Protein AF-A0A3A8ZNX8-F1 (afdb_monomer_lite)

Radius of gyration: 15.73 Å; chains: 1; bounding box: 34×47×33 Å

Sequence (139 aa):
MVCRAVVFAAREGRKAGKLVILDPAPAANLPDELYHCVDVIKPNETELGLLTGMPVDTAEEIERAACRLLERGVGSVVDTTAAGDSFTAAMAMFLTEAYSLEQAITFAIEVAAVVVTRPGAQSSIPNEDEIREIHGLFI

Structure (mmCIF, N/CA/C/O backbone):
data_AF-A0A3A8ZNX8-F1
#
_entry.id   AF-A0A3A8ZNX8-F1
#
loop_
_atom_site.group_PDB
_atom_site.id
_atom_site.type_symbol
_atom_site.label_atom_id
_atom_site.label_alt_id
_atom_site.label_comp_id
_atom_site.label_asym_id
_atom_site.label_entity_id
_atom_site.label_seq_id
_atom_site.pdbx_PDB_ins_code
_atom_site.Cartn_x
_atom_site.Cartn_y
_atom_site.Cartn_z
_atom_site.occupancy
_atom_site.B_iso_or_equiv
_atom_site.auth_seq_id
_atom_site.auth_comp_id
_atom_site.auth_asym_id
_atom_site.auth_atom_id
_atom_site.pdbx_PDB_model_num
ATOM 1 N N . MET A 1 1 ? -10.108 14.451 -6.604 1.00 46.22 1 MET A N 1
ATOM 2 C CA . MET A 1 1 ? -11.072 14.586 -5.491 1.00 46.22 1 MET A CA 1
ATOM 3 C C . MET A 1 1 ? -11.276 13.195 -4.923 1.00 46.22 1 MET A C 1
ATOM 5 O O . MET A 1 1 ? -11.958 12.398 -5.552 1.00 46.22 1 MET A O 1
ATOM 9 N N . VAL A 1 2 ? -10.602 12.858 -3.821 1.00 55.31 2 VAL A N 1
ATOM 10 C CA . VAL A 1 2 ? -10.779 11.547 -3.177 1.00 55.31 2 VAL A CA 1
ATOM 11 C C . VAL A 1 2 ? -12.229 11.438 -2.722 1.00 55.31 2 VAL A C 1
ATOM 13 O O . VAL A 1 2 ? -12.787 12.363 -2.130 1.00 55.31 2 VAL A O 1
ATOM 16 N N . CYS A 1 3 ? -12.878 10.351 -3.125 1.00 65.44 3 CYS A N 1
ATOM 17 C CA . CYS A 1 3 ? -14.317 10.194 -3.008 1.00 65.44 3 CYS A CA 1
ATOM 18 C C . CYS A 1 3 ? -14.709 10.092 -1.525 1.00 65.44 3 CYS A C 1
ATOM 20 O O . CYS A 1 3 ? -14.121 9.295 -0.797 1.00 65.44 3 CYS A O 1
ATOM 22 N N . ARG A 1 4 ? -15.737 10.832 -1.072 1.00 76.19 4 ARG A N 1
ATOM 23 C CA . ARG A 1 4 ? -16.320 10.695 0.288 1.00 76.19 4 ARG A CA 1
ATOM 24 C C . ARG A 1 4 ? -16.620 9.233 0.664 1.00 76.19 4 ARG A C 1
ATOM 26 O O . ARG A 1 4 ? -16.611 8.888 1.841 1.00 76.19 4 ARG A O 1
ATOM 33 N N . ALA A 1 5 ? -16.841 8.383 -0.339 1.00 75.81 5 ALA A N 1
ATOM 34 C CA . ALA A 1 5 ? -16.993 6.941 -0.192 1.00 75.81 5 ALA A CA 1
ATOM 35 C C . ALA A 1 5 ? -15.770 6.248 0.442 1.00 75.81 5 ALA A C 1
ATOM 37 O O . ALA A 1 5 ? -15.955 5.383 1.290 1.00 75.81 5 ALA A O 1
ATOM 38 N N . VAL A 1 6 ? -14.541 6.642 0.087 1.00 82.31 6 VAL A N 1
ATOM 39 C CA . VAL A 1 6 ? -13.302 6.024 0.602 1.00 82.31 6 VAL A CA 1
ATOM 40 C C . VAL A 1 6 ? -13.131 6.320 2.090 1.00 82.31 6 VAL A C 1
ATOM 42 O O . VAL A 1 6 ? -12.907 5.410 2.881 1.00 82.31 6 VAL A O 1
ATOM 45 N N . VAL A 1 7 ? -13.329 7.581 2.490 1.00 84.50 7 VAL A N 1
ATOM 46 C CA . VAL A 1 7 ? -13.293 7.983 3.906 1.00 84.50 7 VAL A CA 1
ATOM 47 C C . VAL A 1 7 ? -14.352 7.237 4.710 1.00 84.50 7 VAL A C 1
ATOM 49 O O . VAL A 1 7 ? -14.071 6.746 5.801 1.00 84.50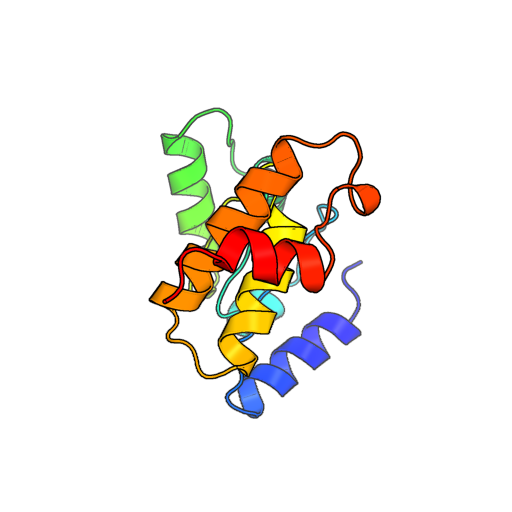 7 VAL A O 1
ATOM 52 N N . PHE A 1 8 ? -15.570 7.131 4.177 1.00 80.56 8 PHE A N 1
ATOM 53 C CA . PHE A 1 8 ? -16.640 6.394 4.838 1.00 80.56 8 PHE A CA 1
ATOM 54 C C . PHE A 1 8 ? -16.278 4.912 5.018 1.00 80.56 8 PHE A C 1
ATOM 56 O O . PHE A 1 8 ? -16.363 4.404 6.133 1.00 80.56 8 PHE A O 1
ATOM 63 N N . ALA A 1 9 ? -15.809 4.242 3.962 1.00 79.06 9 ALA A N 1
ATOM 64 C CA . ALA A 1 9 ? -15.422 2.833 4.012 1.00 79.06 9 ALA A CA 1
ATOM 65 C C . ALA A 1 9 ? -14.294 2.572 5.024 1.00 79.06 9 ALA A C 1
ATOM 67 O O . ALA A 1 9 ? -14.413 1.661 5.842 1.00 79.06 9 ALA A O 1
ATOM 68 N N . ALA A 1 10 ? -13.250 3.407 5.034 1.00 84.06 10 ALA A N 1
ATOM 69 C CA . ALA A 1 10 ? -12.150 3.299 5.994 1.00 84.06 10 ALA A CA 1
ATOM 70 C C . ALA A 1 10 ? -12.632 3.485 7.445 1.00 84.06 10 ALA A C 1
ATOM 72 O O . ALA A 1 10 ? -12.268 2.715 8.335 1.00 84.06 10 ALA A O 1
ATOM 73 N N . ARG A 1 11 ? -13.515 4.465 7.692 1.00 85.88 11 ARG A N 1
ATOM 74 C CA . ARG A 1 11 ? -14.099 4.696 9.024 1.00 85.88 11 ARG A CA 1
ATOM 75 C C . ARG A 1 11 ? -14.937 3.515 9.500 1.00 85.88 11 ARG A C 1
ATOM 77 O O . ARG A 1 11 ? -14.824 3.136 10.663 1.00 85.88 11 ARG A O 1
ATOM 84 N N . GLU A 1 12 ? -15.773 2.946 8.637 1.00 82.12 12 GLU A N 1
ATOM 85 C CA . GLU A 1 12 ? -16.608 1.797 8.999 1.00 82.12 12 GLU A CA 1
ATOM 86 C C . GLU A 1 12 ? -15.777 0.523 9.198 1.00 82.12 12 GLU A C 1
ATOM 88 O O . GLU A 1 12 ? -16.006 -0.197 10.169 1.00 82.12 12 GLU A O 1
ATOM 93 N N . GLY A 1 13 ? -14.753 0.291 8.368 1.00 77.69 13 GLY A N 1
ATOM 94 C CA . GLY A 1 13 ? -13.797 -0.805 8.556 1.00 77.69 13 GLY A CA 1
ATOM 95 C C . GLY A 1 13 ? -13.120 -0.741 9.926 1.00 77.69 13 GLY A C 1
ATOM 96 O O . GLY A 1 13 ? -13.169 -1.706 10.692 1.00 77.69 13 GLY A O 1
ATOM 97 N N . ARG A 1 14 ? -12.605 0.438 10.296 1.00 82.31 14 ARG A N 1
ATOM 98 C CA . ARG A 1 14 ? -11.983 0.662 11.606 1.00 82.31 14 ARG A CA 1
ATOM 99 C C . ARG A 1 14 ? -12.962 0.480 12.768 1.00 82.31 14 ARG A C 1
ATOM 101 O O . ARG A 1 14 ? -12.624 -0.180 13.747 1.00 82.31 14 ARG A O 1
ATOM 108 N N . LYS A 1 15 ? -14.185 1.021 12.675 1.00 81.88 15 LYS A N 1
ATOM 109 C CA . LYS A 1 15 ? -15.236 0.823 13.700 1.00 81.88 15 LYS A CA 1
ATOM 110 C C . LYS A 1 15 ? -15.599 -0.650 13.887 1.00 81.88 15 LYS A C 1
ATOM 112 O O . LYS A 1 15 ? -15.898 -1.062 15.002 1.00 81.88 15 LYS A O 1
ATOM 117 N N . ALA A 1 16 ? -15.564 -1.430 12.811 1.00 81.75 16 ALA A N 1
ATOM 118 C CA . ALA A 1 16 ? -15.800 -2.868 12.835 1.00 81.75 16 ALA A CA 1
ATOM 119 C C . ALA A 1 16 ? -14.580 -3.684 13.315 1.00 81.75 16 ALA A C 1
ATOM 121 O O . ALA A 1 16 ? -14.628 -4.915 13.285 1.00 81.75 16 ALA A O 1
ATOM 122 N N . GLY A 1 17 ? -13.489 -3.025 13.733 1.00 79.25 17 GLY A N 1
ATOM 123 C CA . GLY A 1 17 ? -12.255 -3.676 14.177 1.00 79.25 17 GLY A CA 1
ATOM 124 C C . GLY A 1 17 ? -11.534 -4.434 13.060 1.00 79.25 17 GLY A C 1
ATOM 125 O O . GLY A 1 17 ? -10.865 -5.428 13.334 1.00 79.25 17 GLY A O 1
ATOM 126 N N . LYS A 1 18 ? -11.723 -4.028 11.799 1.00 75.31 18 LYS A N 1
ATOM 127 C CA . LYS A 1 18 ? -11.068 -4.631 10.633 1.00 75.31 18 LYS A CA 1
ATOM 128 C C . LYS A 1 18 ? -9.798 -3.868 10.283 1.00 75.31 18 LYS A C 1
ATOM 130 O O . LYS A 1 18 ? -9.761 -2.651 10.426 1.00 75.31 18 LYS A O 1
ATOM 135 N N . LEU A 1 19 ? -8.805 -4.602 9.781 1.00 73.31 19 LEU A N 1
ATOM 136 C CA . LEU A 1 19 ? -7.590 -4.033 9.207 1.00 73.31 19 LEU A CA 1
ATOM 137 C C . LEU A 1 19 ? -7.944 -3.223 7.953 1.00 73.31 19 LEU A C 1
ATOM 139 O O . LEU A 1 19 ? -8.582 -3.750 7.039 1.00 73.31 19 LEU A O 1
ATOM 143 N N . VAL A 1 20 ? -7.526 -1.960 7.908 1.00 80.69 20 VAL A N 1
ATOM 144 C CA . VAL A 1 20 ? -7.745 -1.061 6.770 1.00 80.69 20 VAL A CA 1
ATOM 145 C C . VAL A 1 20 ? -6.428 -0.829 6.036 1.00 80.69 20 VAL A C 1
ATOM 147 O O . VAL A 1 20 ? -5.537 -0.143 6.537 1.00 80.69 20 VAL A O 1
ATOM 150 N N . ILE A 1 21 ? -6.331 -1.376 4.825 1.00 82.56 21 ILE A N 1
ATOM 151 C CA . ILE A 1 21 ? -5.194 -1.186 3.920 1.00 82.56 21 ILE A CA 1
ATOM 152 C C . ILE A 1 21 ? -5.615 -0.210 2.821 1.00 82.56 21 ILE A C 1
ATOM 154 O O . ILE A 1 21 ? -6.661 -0.397 2.197 1.00 82.56 21 ILE A O 1
ATOM 158 N N . LEU A 1 22 ? -4.813 0.827 2.591 1.00 83.50 22 LEU A N 1
ATOM 159 C CA . LEU A 1 22 ? -5.040 1.813 1.542 1.00 83.50 22 LEU A CA 1
ATOM 160 C C . LEU A 1 22 ? -3.913 1.769 0.515 1.00 83.50 22 LEU A C 1
ATOM 162 O O . LEU A 1 22 ? -2.764 2.079 0.825 1.00 83.50 22 LEU A O 1
ATOM 166 N N . ASP A 1 23 ? -4.281 1.481 -0.724 1.00 86.25 23 ASP A N 1
ATOM 167 C CA . ASP A 1 23 ? -3.463 1.786 -1.888 1.00 86.25 23 ASP A CA 1
ATOM 168 C C . ASP A 1 23 ? -3.863 3.180 -2.415 1.00 86.25 23 ASP A C 1
ATOM 170 O O . ASP A 1 23 ? -5.014 3.366 -2.821 1.00 86.25 23 ASP A O 1
ATOM 174 N N . PRO A 1 24 ? -2.990 4.202 -2.331 1.00 82.75 24 PRO A N 1
ATOM 175 C CA . PRO A 1 24 ? -3.334 5.580 -2.678 1.00 82.75 24 PRO A CA 1
ATOM 176 C C . PRO A 1 24 ? -3.247 5.874 -4.189 1.00 82.75 24 PRO A C 1
ATOM 178 O O . PRO A 1 24 ? -3.195 7.044 -4.579 1.00 82.75 24 PRO A O 1
ATOM 181 N N . ALA A 1 25 ? -3.245 4.837 -5.029 1.00 79.31 25 ALA A N 1
ATOM 182 C CA . ALA A 1 25 ? -3.189 4.942 -6.478 1.00 79.31 25 ALA A CA 1
ATOM 183 C C . ALA A 1 25 ? -4.562 5.284 -7.110 1.00 79.31 25 ALA A C 1
ATOM 185 O O . ALA A 1 25 ? -5.608 4.815 -6.648 1.00 79.31 25 ALA A O 1
ATOM 186 N N . PRO A 1 26 ? -4.603 6.059 -8.213 1.00 76.31 26 PRO A N 1
ATOM 187 C CA . PRO A 1 26 ? -3.518 6.888 -8.735 1.00 76.31 26 PRO A CA 1
ATOM 188 C C . PRO A 1 26 ? -3.269 8.105 -7.830 1.00 76.31 26 PRO A C 1
ATOM 190 O O . PRO A 1 26 ? -4.202 8.612 -7.204 1.00 76.31 26 PRO A O 1
ATOM 193 N N . ALA A 1 27 ? -2.030 8.612 -7.827 1.00 68.69 27 ALA A N 1
ATOM 194 C CA . ALA A 1 27 ? -1.577 9.693 -6.950 1.00 68.69 27 ALA A CA 1
ATOM 195 C C . ALA A 1 27 ? -2.576 10.864 -6.850 1.00 68.69 27 ALA A C 1
ATOM 197 O O . ALA A 1 27 ? -2.803 11.619 -7.800 1.00 68.69 27 ALA A O 1
ATOM 198 N N . ALA A 1 28 ? -3.175 11.020 -5.669 1.00 75.44 28 ALA A N 1
ATOM 199 C CA . ALA A 1 28 ? -4.146 12.064 -5.378 1.00 75.44 28 ALA A CA 1
ATOM 200 C C . ALA A 1 28 ? -3.984 12.589 -3.949 1.00 75.44 28 ALA A C 1
ATOM 202 O O . ALA A 1 28 ? -3.631 11.851 -3.033 1.00 75.44 28 ALA A O 1
ATOM 203 N N . ASN A 1 29 ? -4.328 13.862 -3.739 1.00 80.31 29 ASN A N 1
ATOM 204 C CA . ASN A 1 29 ? -4.400 14.428 -2.393 1.00 80.31 29 ASN A CA 1
ATOM 205 C C . ASN A 1 29 ? -5.483 13.714 -1.576 1.00 80.31 29 ASN A C 1
ATOM 207 O O . ASN A 1 29 ? -6.675 13.816 -1.895 1.00 80.31 29 ASN A O 1
ATOM 211 N N . LEU A 1 30 ? -5.061 13.032 -0.514 1.00 85.06 30 LEU A N 1
ATOM 212 C CA . LEU A 1 30 ? -5.939 12.408 0.469 1.00 85.06 30 LEU A CA 1
ATOM 213 C C . LEU A 1 30 ? -6.294 13.407 1.583 1.00 85.06 30 LEU A C 1
ATOM 215 O O . LEU A 1 30 ? -5.427 14.175 2.004 1.00 85.06 30 LEU A O 1
ATOM 219 N N . PRO A 1 31 ? -7.546 13.415 2.072 1.00 87.50 31 PRO A N 1
ATOM 220 C CA . PRO A 1 31 ? -7.932 14.250 3.203 1.00 87.50 31 PRO A CA 1
ATOM 221 C C . PRO A 1 31 ? -7.321 13.714 4.504 1.00 87.50 31 PRO A C 1
ATOM 223 O O . PRO A 1 31 ? -7.237 12.500 4.690 1.00 87.50 31 PRO A O 1
ATOM 226 N N . ASP A 1 32 ? -6.960 14.608 5.428 1.00 85.00 32 ASP A N 1
ATOM 227 C CA . ASP A 1 32 ? -6.245 14.233 6.658 1.00 85.00 32 ASP A CA 1
ATOM 228 C C . ASP A 1 32 ? -6.996 13.195 7.510 1.00 85.00 32 ASP A C 1
ATOM 230 O O . ASP A 1 32 ? -6.402 12.284 8.083 1.00 85.00 32 ASP A O 1
ATOM 234 N N . GLU A 1 33 ? -8.330 13.276 7.523 1.00 87.94 33 GLU A N 1
ATOM 235 C CA . GLU A 1 33 ? -9.201 12.335 8.235 1.00 87.94 33 GLU A CA 1
ATOM 236 C C . GLU A 1 33 ? -9.061 10.877 7.768 1.00 87.94 33 GLU A C 1
ATOM 238 O O . GLU A 1 33 ? -9.376 9.959 8.529 1.00 87.94 33 GLU A O 1
ATOM 243 N N . LEU A 1 34 ? -8.591 10.649 6.536 1.00 88.19 34 LEU A N 1
ATOM 244 C CA . LEU A 1 34 ? -8.388 9.307 6.005 1.00 88.19 34 LEU A CA 1
ATOM 245 C C . LEU A 1 34 ? -7.174 8.632 6.644 1.00 88.19 34 LEU A C 1
ATOM 247 O O . LEU A 1 34 ? -7.274 7.457 6.977 1.00 88.19 34 LEU A O 1
ATOM 251 N N . TYR A 1 35 ? -6.069 9.353 6.869 1.00 88.56 35 TYR A N 1
ATOM 252 C CA . TYR A 1 35 ? -4.838 8.756 7.408 1.00 88.56 35 TYR A CA 1
ATOM 253 C C . TYR A 1 35 ? -5.068 8.117 8.780 1.00 88.56 35 TYR A C 1
ATOM 255 O O . TYR A 1 35 ? -4.634 6.997 9.011 1.00 88.56 35 TYR A O 1
ATOM 263 N N . HIS A 1 36 ? -5.856 8.762 9.645 1.00 87.81 36 HIS A N 1
ATOM 264 C CA . HIS A 1 36 ? -6.230 8.222 10.959 1.00 87.81 36 HIS A CA 1
ATOM 265 C C . HIS A 1 36 ? -7.092 6.954 10.905 1.00 87.81 36 HIS A C 1
ATOM 267 O O . HIS A 1 36 ? -7.280 6.282 11.923 1.00 87.81 36 HIS A O 1
ATOM 273 N N . CYS A 1 37 ? -7.676 6.662 9.744 1.00 86.06 37 CYS A N 1
ATOM 274 C CA . CYS A 1 37 ? -8.525 5.500 9.539 1.00 86.06 37 CYS A CA 1
ATOM 275 C C . CYS A 1 37 ? -7.787 4.329 8.883 1.00 86.06 37 CYS A C 1
ATOM 277 O O . CYS A 1 37 ? -8.391 3.271 8.735 1.00 86.06 37 CYS A O 1
ATOM 279 N N . VAL A 1 38 ? -6.526 4.516 8.491 1.00 86.06 38 VAL A N 1
ATOM 280 C CA . VAL A 1 38 ? -5.734 3.554 7.724 1.00 86.06 38 VAL A CA 1
ATOM 281 C C . VAL A 1 38 ? -4.676 2.929 8.623 1.00 86.06 38 VAL A C 1
ATOM 283 O O . VAL A 1 38 ? -3.884 3.625 9.257 1.00 86.06 38 VAL A O 1
ATOM 286 N N . ASP A 1 39 ? -4.646 1.603 8.654 1.00 84.50 39 ASP A N 1
ATOM 287 C CA . ASP A 1 39 ? -3.644 0.856 9.408 1.00 84.50 39 ASP A CA 1
ATOM 288 C C . ASP A 1 39 ? -2.380 0.647 8.576 1.00 84.50 39 ASP A C 1
ATOM 290 O O . ASP A 1 39 ? -1.286 0.761 9.113 1.00 84.50 39 ASP A O 1
ATOM 294 N N . VAL A 1 40 ? -2.522 0.410 7.268 1.00 82.69 40 VAL A N 1
ATOM 295 C CA . VAL A 1 40 ? -1.400 0.244 6.333 1.00 82.69 40 VAL A CA 1
ATOM 296 C C . VAL A 1 40 ? -1.642 1.096 5.094 1.00 82.69 40 VAL A C 1
ATOM 298 O O . VAL A 1 40 ? -2.674 0.940 4.442 1.00 82.69 40 VAL A O 1
ATOM 301 N N . ILE A 1 41 ? -0.706 1.974 4.737 1.00 84.50 41 ILE A N 1
ATOM 302 C CA . ILE A 1 41 ? -0.726 2.683 3.448 1.00 84.50 41 ILE A CA 1
ATOM 303 C C . ILE A 1 41 ? 0.389 2.170 2.537 1.00 84.50 41 ILE A C 1
ATOM 305 O O . ILE A 1 41 ? 1.509 1.940 2.997 1.00 84.50 41 ILE A O 1
ATOM 309 N N . LYS A 1 42 ? 0.080 2.006 1.248 1.00 83.69 42 LYS A N 1
ATOM 310 C CA . LYS A 1 42 ? 0.979 1.392 0.267 1.00 83.69 42 LYS A CA 1
ATOM 311 C C . LYS A 1 42 ? 1.316 2.304 -0.927 1.00 83.69 42 LYS A C 1
ATOM 313 O O . LYS A 1 42 ? 0.949 1.966 -2.051 1.00 83.69 42 LYS A O 1
ATOM 318 N N . PRO A 1 43 ? 1.959 3.466 -0.734 1.00 82.75 43 PRO A N 1
ATOM 319 C CA . PRO A 1 43 ? 2.337 4.315 -1.857 1.00 82.75 43 PRO A CA 1
ATOM 320 C C . PRO A 1 43 ? 3.505 3.705 -2.648 1.00 82.75 43 PRO A C 1
ATOM 322 O O . PRO A 1 43 ? 4.380 3.069 -2.068 1.00 82.75 43 PRO A O 1
ATOM 325 N N . ASN A 1 44 ? 3.555 3.939 -3.957 1.00 81.50 44 ASN A N 1
ATOM 326 C CA . ASN A 1 44 ? 4.826 3.920 -4.698 1.00 81.50 44 ASN A CA 1
ATOM 327 C C . ASN A 1 44 ? 5.588 5.249 -4.510 1.00 81.50 44 ASN A C 1
ATOM 329 O O . ASN A 1 44 ? 5.057 6.195 -3.932 1.00 81.50 44 ASN A O 1
ATOM 333 N N . GLU A 1 45 ? 6.810 5.362 -5.038 1.00 81.81 45 GLU A N 1
ATOM 334 C CA . GLU A 1 45 ? 7.636 6.581 -4.947 1.00 81.81 45 GLU A CA 1
ATOM 335 C C . GLU A 1 45 ? 6.889 7.850 -5.406 1.00 81.81 45 GLU A C 1
ATOM 337 O O . GLU A 1 45 ? 6.868 8.863 -4.706 1.00 81.81 45 GLU A O 1
ATOM 342 N N . THR A 1 46 ? 6.199 7.791 -6.553 1.00 84.81 46 THR A N 1
ATOM 343 C CA . THR A 1 46 ? 5.470 8.949 -7.105 1.00 84.81 46 THR A CA 1
ATOM 344 C C . THR A 1 46 ? 4.328 9.389 -6.185 1.00 84.81 46 THR A C 1
ATOM 346 O O . THR A 1 46 ? 4.143 10.582 -5.934 1.00 84.81 46 THR A O 1
ATOM 349 N N . GLU A 1 47 ? 3.564 8.438 -5.652 1.00 88.00 47 GLU A N 1
ATOM 350 C CA . GLU A 1 47 ? 2.500 8.693 -4.679 1.00 88.00 47 GLU A CA 1
ATOM 351 C C . GLU A 1 47 ? 3.062 9.202 -3.354 1.00 88.00 47 GLU A C 1
ATOM 353 O O . GLU A 1 47 ? 2.524 10.155 -2.794 1.00 88.00 47 GLU A O 1
ATOM 358 N N . LEU A 1 48 ? 4.157 8.616 -2.868 1.00 86.25 48 LEU A N 1
ATOM 359 C CA . LEU A 1 48 ? 4.801 8.991 -1.617 1.00 86.25 48 LEU A CA 1
ATOM 360 C C . LEU A 1 48 ? 5.263 10.448 -1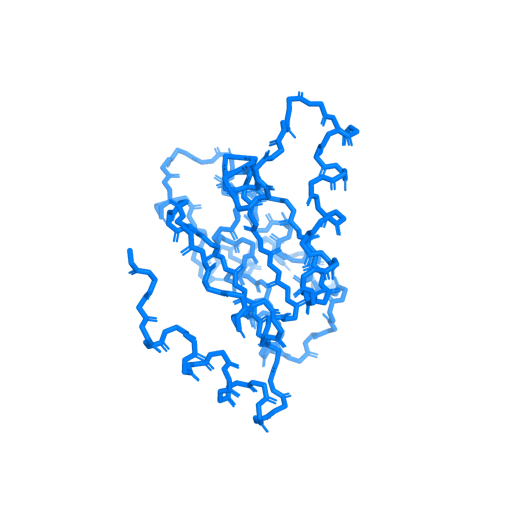.667 1.00 86.25 48 LEU A C 1
ATOM 362 O O . LEU A 1 48 ? 4.941 11.222 -0.762 1.00 86.25 48 LEU A O 1
ATOM 366 N N . GLY A 1 49 ? 5.931 10.846 -2.751 1.00 88.44 49 GLY A N 1
ATOM 367 C CA . GLY A 1 49 ? 6.341 12.231 -2.968 1.00 88.44 49 GLY A CA 1
ATOM 368 C C . GLY A 1 49 ? 5.148 13.188 -3.025 1.00 88.44 49 GLY A C 1
ATOM 369 O O . GLY A 1 49 ? 5.174 14.254 -2.410 1.00 88.44 49 GLY A O 1
ATOM 370 N N . LEU A 1 50 ? 4.050 12.792 -3.679 1.00 89.88 50 LEU A N 1
ATOM 371 C CA . LEU A 1 50 ? 2.857 13.634 -3.809 1.00 89.88 50 LEU A CA 1
ATOM 372 C C . LEU A 1 50 ? 2.084 13.780 -2.489 1.00 89.88 50 LEU A C 1
ATOM 374 O O . LEU A 1 50 ? 1.674 14.884 -2.132 1.00 89.88 50 LEU A O 1
ATOM 378 N N . LEU A 1 51 ? 1.913 12.692 -1.737 1.00 89.25 51 LEU A N 1
ATOM 379 C CA . LEU A 1 51 ? 1.220 12.701 -0.447 1.00 89.25 51 LEU A CA 1
ATOM 380 C C . LEU A 1 51 ? 1.992 13.503 0.603 1.00 89.25 51 LEU A C 1
ATOM 382 O O . LEU A 1 51 ? 1.390 14.201 1.427 1.00 89.25 51 LEU A O 1
ATOM 386 N N . THR A 1 52 ? 3.320 13.404 0.596 1.00 89.44 52 THR A N 1
ATOM 387 C CA . THR A 1 52 ? 4.182 14.010 1.620 1.00 89.44 52 THR A CA 1
ATOM 388 C C . THR A 1 52 ? 4.656 15.410 1.241 1.00 89.44 52 THR A C 1
ATOM 390 O O . THR A 1 52 ? 4.911 16.217 2.137 1.00 89.44 52 THR A O 1
ATOM 393 N N . GLY A 1 53 ? 4.720 15.724 -0.057 1.00 90.69 53 GLY A N 1
ATOM 394 C CA . GLY A 1 53 ? 5.348 16.937 -0.583 1.00 90.69 53 GLY A CA 1
ATOM 395 C C . GLY A 1 53 ? 6.875 16.922 -0.458 1.00 90.69 53 GLY A C 1
ATOM 396 O O . GLY A 1 53 ? 7.482 17.989 -0.382 1.00 90.69 53 GLY A O 1
ATOM 397 N N . MET A 1 54 ? 7.484 15.737 -0.360 1.00 89.62 54 MET A N 1
ATOM 398 C CA . MET A 1 54 ? 8.914 15.535 -0.108 1.00 89.62 54 MET A CA 1
ATOM 399 C C . MET A 1 54 ? 9.593 14.859 -1.312 1.00 89.62 54 MET A C 1
ATOM 401 O O . MET A 1 54 ? 8.913 14.169 -2.074 1.00 89.62 54 MET A O 1
ATOM 405 N N . PRO A 1 55 ? 10.912 15.055 -1.508 1.00 88.00 55 PRO A N 1
ATOM 406 C CA . PRO A 1 55 ? 11.675 14.272 -2.480 1.00 88.00 55 PRO A CA 1
ATOM 407 C C . PRO A 1 55 ? 11.695 12.790 -2.084 1.00 88.00 55 PRO A C 1
ATOM 409 O O . PRO A 1 55 ? 11.468 12.457 -0.920 1.00 88.00 55 PRO A O 1
ATOM 412 N N . VAL A 1 56 ? 11.945 11.922 -3.064 1.00 85.81 56 VAL A N 1
ATOM 413 C CA . VAL A 1 56 ? 11.928 10.451 -2.933 1.00 85.81 56 VAL A CA 1
ATOM 414 C C . VAL A 1 56 ? 12.970 9.790 -3.849 1.00 85.81 56 VAL A C 1
ATOM 416 O O . VAL A 1 56 ? 12.827 8.632 -4.220 1.00 85.81 56 VAL A O 1
ATOM 419 N N . ASP A 1 57 ? 14.012 10.522 -4.252 1.00 81.56 57 ASP A N 1
ATOM 420 C CA . ASP A 1 57 ? 15.008 10.041 -5.220 1.00 81.56 57 ASP A CA 1
ATOM 421 C C . ASP A 1 57 ? 16.049 9.109 -4.572 1.00 81.56 57 ASP A C 1
ATOM 423 O O . ASP A 1 57 ? 16.760 8.364 -5.250 1.00 81.56 57 ASP A O 1
ATOM 427 N N . THR A 1 58 ? 16.163 9.158 -3.244 1.00 79.25 58 THR A N 1
ATOM 428 C CA . THR A 1 58 ? 17.101 8.360 -2.451 1.00 79.25 58 THR A CA 1
ATOM 429 C C . THR A 1 58 ? 16.395 7.589 -1.339 1.00 79.25 58 THR A C 1
ATOM 431 O O . THR A 1 58 ? 15.341 7.987 -0.847 1.00 79.25 58 THR A O 1
ATOM 434 N N . ALA A 1 59 ? 17.014 6.500 -0.873 1.00 70.25 59 ALA A N 1
ATOM 435 C CA . ALA A 1 59 ? 16.474 5.695 0.226 1.00 70.25 59 ALA A CA 1
ATOM 436 C C . ALA A 1 59 ? 16.242 6.510 1.517 1.00 70.25 59 ALA A C 1
ATOM 438 O O . ALA A 1 59 ? 15.239 6.312 2.196 1.00 70.25 59 ALA A O 1
ATOM 439 N N . GLU A 1 60 ? 17.130 7.461 1.830 1.00 74.50 60 GLU A N 1
ATOM 440 C CA . GLU A 1 60 ? 16.986 8.349 2.994 1.00 74.50 60 GLU A CA 1
ATOM 441 C C . GLU A 1 60 ? 15.785 9.300 2.841 1.00 74.50 60 GLU A C 1
ATOM 443 O O . GLU A 1 60 ? 15.057 9.575 3.796 1.00 74.50 60 GLU A O 1
ATOM 448 N N . GLU A 1 61 ? 15.543 9.797 1.630 1.00 79.81 61 GLU A N 1
ATOM 449 C CA . GLU A 1 61 ? 14.387 10.642 1.328 1.00 79.81 61 GLU A CA 1
ATOM 450 C C . GLU A 1 61 ? 13.073 9.860 1.400 1.00 79.81 61 GLU A C 1
ATOM 452 O O . GLU A 1 61 ? 12.115 10.344 2.007 1.00 79.81 61 GLU A O 1
ATOM 457 N N . ILE A 1 62 ? 13.054 8.630 0.879 1.00 75.75 62 ILE A N 1
ATOM 458 C CA . ILE A 1 62 ? 11.921 7.703 0.990 1.00 75.75 62 ILE A CA 1
ATOM 459 C C . ILE A 1 62 ? 11.602 7.422 2.462 1.00 75.75 62 ILE A C 1
ATOM 461 O O . ILE A 1 62 ? 10.447 7.540 2.874 1.00 75.75 62 ILE A O 1
ATOM 465 N N . GLU A 1 63 ? 12.609 7.122 3.285 1.00 74.56 63 GLU A N 1
ATOM 466 C CA . GLU A 1 63 ? 12.422 6.871 4.719 1.00 74.56 63 GLU A CA 1
ATOM 467 C C . GLU A 1 63 ? 11.831 8.093 5.439 1.00 74.56 63 GLU A C 1
ATOM 469 O O . GLU A 1 63 ? 10.887 7.976 6.228 1.00 74.56 63 GLU A O 1
ATOM 474 N N . ARG A 1 64 ? 12.326 9.295 5.127 1.00 80.12 64 ARG A N 1
ATOM 475 C CA . ARG A 1 64 ? 11.807 10.548 5.695 1.00 80.12 64 ARG A CA 1
ATOM 476 C C . ARG A 1 64 ? 10.378 10.845 5.241 1.00 80.12 64 ARG A C 1
ATOM 478 O O . ARG A 1 64 ? 9.565 11.299 6.049 1.00 80.12 64 ARG A O 1
ATOM 485 N N . ALA A 1 65 ? 10.060 10.591 3.976 1.00 84.00 65 ALA A N 1
ATOM 486 C CA . ALA A 1 65 ? 8.713 10.741 3.445 1.00 84.00 65 ALA A CA 1
ATOM 487 C C . ALA A 1 65 ? 7.747 9.727 4.093 1.00 84.00 65 ALA A C 1
ATOM 489 O O . ALA A 1 65 ? 6.652 10.099 4.521 1.00 84.00 65 ALA A O 1
ATOM 490 N N . ALA A 1 66 ? 8.167 8.474 4.280 1.00 80.31 66 ALA A N 1
ATOM 491 C CA . ALA A 1 66 ? 7.388 7.462 4.991 1.00 80.31 66 ALA A CA 1
ATOM 492 C C . ALA A 1 66 ? 7.125 7.865 6.453 1.00 80.31 66 ALA A C 1
ATOM 494 O O . ALA A 1 66 ? 5.981 7.812 6.912 1.00 80.31 66 ALA A O 1
ATOM 495 N N . CYS A 1 67 ? 8.141 8.377 7.161 1.00 82.94 67 CYS A N 1
ATOM 496 C CA . CYS A 1 67 ? 7.980 8.923 8.514 1.00 82.94 67 CYS A CA 1
ATOM 497 C C . CYS A 1 67 ? 6.890 10.007 8.580 1.00 82.94 67 CYS A C 1
ATOM 499 O O . CYS A 1 67 ? 6.082 10.025 9.510 1.00 82.94 67 CYS A O 1
ATOM 501 N N . ARG A 1 68 ? 6.794 10.876 7.566 1.00 87.19 68 ARG A N 1
ATOM 502 C CA . ARG A 1 68 ? 5.765 11.927 7.499 1.00 87.19 68 ARG A CA 1
ATOM 503 C C . ARG A 1 68 ? 4.341 11.363 7.448 1.00 87.19 68 ARG A C 1
ATOM 505 O O . ARG A 1 68 ? 3.431 11.988 7.988 1.00 87.19 68 ARG A O 1
ATOM 512 N N . LEU A 1 69 ? 4.126 10.207 6.816 1.00 86.19 69 LEU A N 1
ATOM 513 C CA . LEU A 1 69 ? 2.815 9.543 6.782 1.00 86.19 69 LEU A CA 1
ATOM 514 C C . LEU A 1 69 ? 2.456 8.911 8.133 1.00 86.19 69 LEU A C 1
ATOM 516 O O . LEU A 1 69 ? 1.305 9.013 8.561 1.00 86.19 69 LEU A O 1
ATOM 520 N N . LEU A 1 70 ? 3.438 8.340 8.837 1.00 85.12 70 LEU A N 1
ATOM 521 C CA . LEU A 1 70 ? 3.252 7.843 10.207 1.00 85.12 70 LEU A CA 1
ATOM 522 C C . LEU A 1 70 ? 2.851 8.980 11.155 1.00 85.12 70 LEU A C 1
ATOM 524 O O . LEU A 1 70 ? 1.900 8.855 11.922 1.00 85.12 70 LEU A O 1
ATOM 528 N N . GLU A 1 71 ? 3.501 10.141 11.042 1.00 86.06 71 GLU A N 1
ATOM 529 C CA . GLU A 1 71 ? 3.140 11.336 11.816 1.00 86.06 71 GLU A CA 1
ATOM 530 C C . GLU A 1 71 ? 1.727 11.861 11.517 1.00 86.06 71 GLU A C 1
ATOM 532 O O . GLU A 1 71 ? 1.118 12.513 12.365 1.00 86.06 71 GLU A O 1
ATOM 537 N N . ARG A 1 72 ? 1.187 11.587 10.322 1.00 85.06 72 ARG A N 1
ATOM 538 C CA . ARG A 1 72 ? -0.207 11.901 9.963 1.00 85.06 72 ARG A CA 1
ATOM 539 C C . ARG A 1 72 ? -1.212 10.883 10.509 1.00 85.06 72 ARG A C 1
ATOM 541 O O . ARG A 1 72 ? -2.414 11.080 10.358 1.00 85.06 72 ARG A O 1
ATOM 548 N N . GLY A 1 73 ? -0.743 9.838 11.187 1.00 82.00 73 GLY A N 1
ATOM 549 C CA . GLY A 1 73 ? -1.573 8.898 11.934 1.00 82.00 73 GLY A CA 1
ATOM 550 C C . GLY A 1 73 ? -1.865 7.578 11.229 1.00 82.00 73 GLY A C 1
ATOM 551 O O . GLY A 1 73 ? -2.760 6.870 11.686 1.00 82.00 73 GLY A O 1
ATOM 552 N N . VAL A 1 74 ? -1.132 7.249 10.161 1.00 80.50 74 VAL A N 1
ATOM 553 C CA . VAL A 1 74 ? -1.153 5.901 9.575 1.00 80.50 74 VAL A CA 1
ATOM 554 C C . VAL A 1 74 ? -0.414 4.925 10.496 1.00 80.50 74 VAL A C 1
ATOM 556 O O . VAL A 1 74 ? 0.604 5.286 11.084 1.00 80.50 74 VAL A O 1
ATOM 559 N N . GLY A 1 75 ? -0.902 3.687 10.615 1.00 69.25 75 GLY A N 1
ATOM 560 C CA . GLY A 1 75 ? -0.259 2.651 11.435 1.00 69.25 75 GLY A CA 1
ATOM 561 C C . GLY A 1 75 ? 1.093 2.158 10.894 1.00 69.25 75 GLY A C 1
ATOM 562 O O . GLY A 1 75 ? 2.037 1.996 11.665 1.00 69.25 75 GLY A O 1
ATOM 563 N N . SER A 1 76 ? 1.203 1.936 9.582 1.00 73.44 76 SER A N 1
ATOM 564 C CA . SER A 1 76 ? 2.430 1.523 8.892 1.00 73.44 76 SER A CA 1
ATOM 565 C C . SER A 1 76 ? 2.450 1.950 7.414 1.00 73.44 76 SER A C 1
ATOM 567 O O . SER A 1 76 ? 1.409 2.199 6.802 1.00 73.44 76 SER A O 1
ATOM 569 N N . VAL A 1 77 ? 3.651 2.040 6.830 1.00 70.75 77 VAL A N 1
ATOM 570 C CA . VAL A 1 77 ? 3.881 2.416 5.421 1.00 70.75 77 VAL A CA 1
ATOM 571 C C . VAL A 1 77 ? 4.664 1.302 4.728 1.00 70.75 77 VAL A C 1
ATOM 573 O O . VAL A 1 77 ? 5.673 0.851 5.269 1.00 70.75 77 VAL A O 1
ATOM 576 N N . VAL A 1 78 ? 4.215 0.867 3.548 1.00 70.38 78 VAL A N 1
ATOM 577 C CA . VAL A 1 78 ? 4.873 -0.173 2.736 1.00 70.38 78 VAL A CA 1
ATOM 578 C C . VAL A 1 78 ? 5.086 0.341 1.310 1.00 70.38 78 VAL A C 1
ATOM 580 O O . VAL A 1 78 ? 4.126 0.718 0.648 1.00 70.38 78 VAL A O 1
ATOM 583 N N . ASP A 1 79 ? 6.327 0.339 0.824 1.00 64.44 79 ASP A N 1
ATOM 584 C CA . ASP A 1 79 ? 6.649 0.698 -0.566 1.00 64.44 79 ASP A CA 1
ATOM 585 C C . ASP A 1 79 ? 6.522 -0.526 -1.488 1.00 64.44 79 ASP A C 1
ATOM 587 O O . ASP A 1 79 ? 6.969 -1.622 -1.145 1.00 64.44 79 ASP A O 1
ATOM 591 N N . THR A 1 80 ? 5.896 -0.355 -2.655 1.00 53.88 80 THR A N 1
ATOM 592 C CA . THR A 1 80 ? 5.711 -1.426 -3.647 1.00 53.88 80 THR A CA 1
ATOM 593 C C . THR A 1 80 ? 5.818 -0.893 -5.077 1.00 53.88 80 THR A C 1
ATOM 595 O O . THR A 1 80 ? 4.839 -0.494 -5.709 1.00 53.88 80 THR A O 1
ATOM 598 N N . THR A 1 81 ? 7.014 -0.922 -5.650 1.00 51.66 81 THR A N 1
ATOM 599 C CA . THR A 1 81 ? 7.188 -0.679 -7.086 1.00 51.66 81 THR A CA 1
ATOM 600 C C . THR A 1 81 ? 6.631 -1.858 -7.907 1.00 51.66 81 THR A C 1
ATOM 602 O O . THR A 1 81 ? 6.955 -3.015 -7.655 1.00 51.66 81 THR A O 1
ATOM 605 N N . ALA A 1 82 ? 5.741 -1.554 -8.868 1.00 48.50 82 ALA A N 1
ATOM 606 C CA . ALA A 1 82 ? 5.088 -2.414 -9.884 1.00 48.50 82 ALA A CA 1
ATOM 607 C C . ALA A 1 82 ? 4.322 -3.688 -9.435 1.00 48.50 82 ALA A C 1
ATOM 609 O O . ALA A 1 82 ? 3.505 -4.194 -10.199 1.00 48.50 82 ALA A O 1
ATOM 610 N N . ALA A 1 83 ? 4.522 -4.183 -8.213 1.00 60.31 83 ALA A N 1
ATOM 611 C CA . ALA A 1 83 ? 3.961 -5.436 -7.696 1.00 60.31 83 ALA A CA 1
ATOM 612 C C . ALA A 1 83 ? 2.852 -5.243 -6.639 1.00 60.31 83 ALA A C 1
ATOM 614 O O . ALA A 1 83 ? 2.357 -6.208 -6.053 1.00 60.31 83 ALA A O 1
ATOM 615 N N . GLY A 1 84 ? 2.501 -3.985 -6.351 1.00 63.31 84 GLY A N 1
ATOM 616 C CA . GLY A 1 84 ? 1.722 -3.593 -5.176 1.00 63.31 84 GLY A CA 1
ATOM 617 C C . GLY A 1 84 ? 0.276 -4.084 -5.147 1.00 63.31 84 GLY A C 1
ATOM 618 O O . GLY A 1 84 ? -0.209 -4.452 -4.075 1.00 63.31 84 GLY A O 1
ATOM 619 N N . ASP A 1 85 ? -0.400 -4.132 -6.295 1.00 66.75 85 ASP A N 1
ATOM 620 C CA . ASP A 1 85 ? -1.791 -4.606 -6.378 1.00 66.75 85 ASP A CA 1
ATOM 621 C C . ASP A 1 85 ? -1.871 -6.099 -6.061 1.00 66.75 85 ASP A C 1
ATOM 623 O O . ASP A 1 85 ? -2.692 -6.541 -5.257 1.00 66.75 85 ASP A O 1
ATOM 627 N N . SER A 1 86 ? -0.953 -6.869 -6.638 1.00 66.06 86 SER A N 1
ATOM 628 C CA . SER A 1 86 ? -0.834 -8.311 -6.446 1.00 66.06 86 SER A CA 1
ATOM 629 C C . SER A 1 86 ? -0.411 -8.657 -5.024 1.00 66.06 86 SER A C 1
ATOM 631 O O . SER A 1 86 ? -0.976 -9.570 -4.429 1.00 66.06 86 SER A O 1
ATOM 633 N N . PHE A 1 87 ? 0.526 -7.890 -4.455 1.00 72.88 87 PHE A N 1
ATOM 634 C CA . PHE A 1 87 ? 0.910 -7.994 -3.048 1.00 72.88 87 PHE A CA 1
ATOM 635 C C . PHE A 1 87 ? -0.302 -7.768 -2.135 1.00 72.88 87 PHE A C 1
ATOM 637 O O . PHE A 1 87 ? -0.590 -8.574 -1.256 1.00 72.88 87 PHE A O 1
ATOM 644 N N . THR A 1 88 ? -1.062 -6.696 -2.370 1.00 70.12 88 THR A N 1
ATOM 645 C CA . THR A 1 88 ? -2.224 -6.348 -1.539 1.00 70.12 88 THR A CA 1
ATOM 646 C C . THR A 1 88 ? 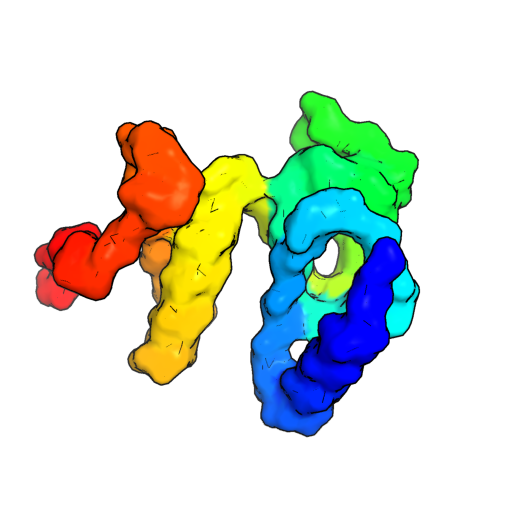-3.325 -7.399 -1.644 1.00 70.12 88 THR A C 1
ATOM 648 O O . THR A 1 88 ? -3.873 -7.818 -0.624 1.00 70.12 88 THR A O 1
ATOM 651 N N . ALA A 1 89 ? -3.628 -7.854 -2.862 1.00 70.44 89 ALA A N 1
ATOM 652 C CA . ALA A 1 89 ? -4.623 -8.891 -3.108 1.00 70.44 89 ALA A CA 1
ATOM 653 C C . ALA A 1 89 ? -4.228 -10.224 -2.458 1.00 70.44 89 ALA A C 1
ATOM 655 O O . ALA A 1 89 ? -5.051 -10.838 -1.780 1.00 70.44 89 ALA A O 1
ATOM 656 N N . ALA A 1 90 ? -2.966 -10.637 -2.601 1.00 72.69 90 ALA A N 1
ATOM 657 C CA . ALA A 1 90 ? -2.443 -11.848 -1.981 1.00 72.69 90 ALA A CA 1
ATOM 658 C C . ALA A 1 90 ? -2.461 -11.744 -0.451 1.00 72.69 90 ALA A C 1
ATOM 660 O O . ALA A 1 90 ? -3.008 -12.617 0.215 1.00 72.69 90 ALA A O 1
ATOM 661 N N . MET A 1 91 ? -1.961 -10.648 0.125 1.00 79.06 91 MET A N 1
ATOM 662 C CA . MET A 1 91 ? -1.959 -10.454 1.577 1.00 79.06 91 MET A CA 1
ATOM 663 C C . MET A 1 91 ? -3.383 -10.500 2.147 1.00 79.06 91 MET A C 1
ATOM 665 O O . MET A 1 91 ? -3.626 -11.159 3.156 1.00 79.06 91 MET A O 1
ATOM 669 N N . ALA A 1 92 ? -4.344 -9.848 1.485 1.00 75.62 92 ALA A N 1
ATOM 670 C CA . ALA A 1 92 ? -5.748 -9.898 1.882 1.00 75.62 92 ALA A CA 1
ATOM 671 C C . ALA A 1 92 ? -6.325 -11.321 1.790 1.00 75.62 92 ALA A C 1
ATOM 673 O O . ALA A 1 92 ? -7.011 -11.752 2.716 1.00 75.62 92 ALA A O 1
ATOM 674 N N . MET A 1 93 ? -6.017 -12.059 0.719 1.00 77.31 93 MET A N 1
ATOM 675 C CA . MET A 1 93 ? -6.443 -13.449 0.524 1.00 77.31 93 MET A CA 1
ATOM 676 C C . MET A 1 93 ? -5.945 -14.346 1.665 1.00 77.31 93 MET A C 1
ATOM 678 O O . MET A 1 93 ? -6.753 -14.961 2.361 1.00 77.31 93 MET A O 1
ATOM 682 N N . PHE A 1 94 ? -4.643 -14.334 1.954 1.00 77.75 94 PHE A N 1
ATOM 683 C CA . PHE A 1 94 ? -4.071 -15.181 3.005 1.00 77.75 94 PHE A CA 1
ATOM 684 C C . PHE A 1 94 ? -4.541 -14.786 4.413 1.00 77.75 94 PHE A C 1
ATOM 686 O O . PHE A 1 94 ? -4.812 -15.653 5.242 1.00 77.75 94 PHE A O 1
ATOM 693 N N . LEU A 1 95 ? -4.757 -13.497 4.693 1.00 74.62 95 LEU A N 1
ATOM 694 C CA . LEU A 1 95 ? -5.348 -13.082 5.972 1.00 74.62 95 LEU A CA 1
ATOM 695 C C . LEU A 1 95 ? -6.791 -13.588 6.151 1.00 74.62 95 LEU A C 1
ATOM 697 O O . LEU A 1 95 ? -7.208 -13.848 7.282 1.00 74.62 95 LEU A O 1
ATOM 701 N N . THR A 1 96 ? -7.565 -13.754 5.069 1.00 74.56 96 THR A N 1
ATOM 702 C CA . THR A 1 96 ? -8.918 -14.339 5.156 1.0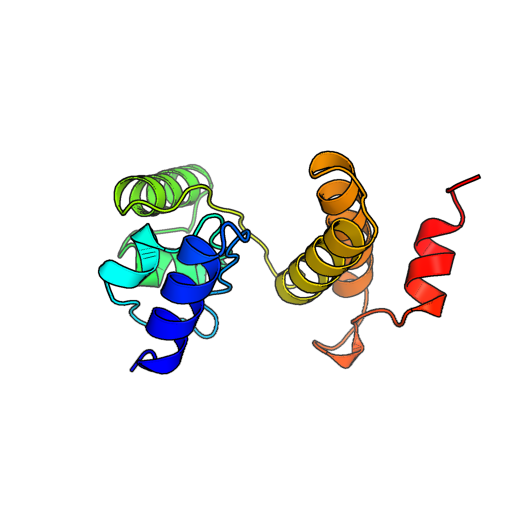0 74.56 96 THR A CA 1
ATOM 703 C C . THR A 1 96 ? -8.918 -15.849 5.390 1.00 74.56 96 THR A C 1
ATOM 705 O O . THR A 1 96 ? -9.885 -16.372 5.942 1.00 74.56 96 THR A O 1
ATOM 708 N N . GLU A 1 97 ? -7.822 -16.532 5.060 1.00 75.81 97 GLU A N 1
ATOM 709 C CA . GLU A 1 97 ? -7.633 -17.976 5.257 1.00 75.81 97 GLU A CA 1
ATOM 710 C C . GLU A 1 97 ? -7.002 -18.336 6.618 1.00 75.81 97 GLU A C 1
ATOM 712 O O . GLU A 1 97 ? -6.573 -19.466 6.834 1.00 75.81 97 GLU A O 1
ATOM 717 N N . ALA A 1 98 ? -6.999 -17.396 7.571 1.00 77.19 98 ALA A N 1
ATOM 718 C CA . ALA A 1 98 ? -6.481 -17.556 8.935 1.00 77.19 98 ALA A CA 1
ATOM 719 C C . ALA A 1 98 ? -4.955 -17.757 9.054 1.00 77.19 98 ALA A C 1
ATOM 721 O O . ALA A 1 98 ? -4.476 -18.191 10.106 1.00 77.19 98 ALA A O 1
ATOM 722 N N . TYR A 1 99 ? -4.185 -17.383 8.029 1.00 75.62 99 TYR A N 1
ATOM 723 C CA . TYR A 1 99 ? -2.729 -17.270 8.140 1.00 75.62 99 TYR A CA 1
ATOM 724 C C . TYR A 1 99 ? -2.323 -16.093 9.040 1.00 75.62 99 TYR A C 1
ATOM 726 O O . TYR A 1 99 ? -3.050 -15.102 9.173 1.00 75.62 99 TYR A O 1
ATOM 734 N N . SER A 1 100 ? -1.143 -16.191 9.665 1.00 78.94 100 SER A N 1
ATOM 735 C CA . SER A 1 100 ? -0.567 -15.073 10.418 1.00 78.94 100 SER A CA 1
ATOM 736 C C . SER A 1 100 ? -0.221 -13.906 9.491 1.00 78.94 100 SER A C 1
ATOM 738 O O . SER A 1 100 ? -0.076 -14.069 8.278 1.00 78.94 100 SER A O 1
ATOM 740 N N . LEU A 1 101 ? -0.047 -12.715 10.068 1.00 70.88 101 LEU A N 1
ATOM 741 C CA . LEU A 1 101 ? 0.405 -11.552 9.310 1.00 70.88 101 LEU A CA 1
ATOM 742 C C . LEU A 1 101 ? 1.769 -11.807 8.655 1.00 70.88 101 LEU A C 1
ATOM 744 O O . LEU A 1 101 ? 1.944 -11.446 7.495 1.00 70.88 101 LEU A O 1
ATOM 748 N N . GLU A 1 102 ? 2.711 -12.457 9.353 1.00 70.50 102 GLU A N 1
ATOM 749 C CA . GLU A 1 102 ? 4.010 -12.789 8.756 1.00 70.50 102 GLU A CA 1
ATOM 750 C C . GLU A 1 102 ? 3.849 -13.723 7.557 1.00 70.50 102 GLU A C 1
ATOM 752 O O . GLU A 1 102 ? 4.435 -13.470 6.510 1.00 70.50 102 GLU A O 1
ATOM 757 N N . GLN A 1 103 ? 3.012 -14.756 7.686 1.00 71.06 103 GLN A N 1
ATOM 758 C CA . GLN A 1 103 ? 2.736 -15.691 6.599 1.00 71.06 103 GLN A CA 1
ATOM 759 C C . GLN A 1 103 ? 2.106 -14.971 5.404 1.00 71.06 103 GLN A C 1
ATOM 761 O O . GLN A 1 103 ? 2.616 -15.069 4.292 1.00 71.06 103 GLN A O 1
ATOM 766 N N . ALA A 1 104 ? 1.057 -14.177 5.633 1.00 73.25 104 ALA A N 1
ATOM 767 C CA . ALA A 1 104 ? 0.385 -13.416 4.583 1.00 73.25 104 ALA A CA 1
ATOM 768 C C . ALA A 1 104 ? 1.333 -12.456 3.847 1.00 73.25 104 ALA A C 1
ATOM 770 O O . ALA A 1 104 ? 1.244 -12.329 2.627 1.00 73.25 104 ALA A O 1
ATOM 771 N N . ILE A 1 105 ? 2.262 -11.818 4.568 1.00 68.38 105 ILE A N 1
ATOM 772 C CA . ILE A 1 105 ? 3.304 -10.977 3.970 1.00 68.38 105 ILE A CA 1
ATOM 773 C C . ILE A 1 105 ? 4.262 -11.823 3.128 1.00 68.38 105 ILE A C 1
ATOM 775 O O . ILE A 1 105 ? 4.534 -11.452 1.989 1.00 68.38 105 ILE A O 1
ATOM 779 N N . THR A 1 106 ? 4.757 -12.954 3.643 1.00 70.62 106 THR A N 1
ATOM 780 C CA . THR A 1 106 ? 5.649 -13.851 2.890 1.00 70.62 106 THR A CA 1
ATOM 781 C C . THR A 1 106 ? 5.022 -14.272 1.564 1.00 70.62 106 THR A C 1
ATOM 783 O O . THR A 1 106 ? 5.643 -14.114 0.516 1.00 70.62 106 THR A O 1
ATOM 786 N N . PHE A 1 107 ? 3.763 -14.701 1.583 1.00 73.69 107 PHE A N 1
ATOM 787 C CA . PHE A 1 107 ? 3.062 -15.098 0.367 1.00 73.69 107 PHE A CA 1
ATOM 788 C C . PHE A 1 107 ? 2.817 -13.941 -0.598 1.00 73.69 107 PHE A C 1
ATOM 790 O O . PHE A 1 107 ? 2.949 -14.082 -1.813 1.00 73.69 107 PHE A O 1
ATOM 797 N N . ALA A 1 108 ? 2.469 -12.771 -0.067 1.00 74.56 108 ALA A N 1
ATOM 798 C CA . ALA A 1 108 ? 2.275 -11.585 -0.878 1.00 74.56 108 ALA A CA 1
ATOM 799 C C . ALA A 1 108 ? 3.560 -11.172 -1.609 1.00 74.56 108 ALA A C 1
ATOM 801 O O . ALA A 1 108 ? 3.483 -10.746 -2.763 1.00 74.56 108 ALA A O 1
ATOM 802 N N . ILE A 1 109 ? 4.732 -11.353 -0.983 1.00 68.00 109 ILE A N 1
ATOM 803 C CA . ILE A 1 109 ? 6.045 -11.146 -1.617 1.00 68.00 109 ILE A CA 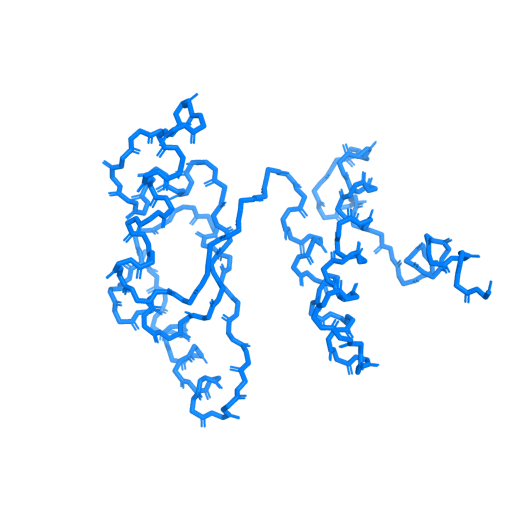1
ATOM 804 C C . ILE A 1 109 ? 6.261 -12.138 -2.765 1.00 68.00 109 ILE A C 1
ATOM 806 O O . ILE A 1 109 ? 6.715 -11.731 -3.831 1.00 68.00 109 ILE A O 1
ATOM 810 N N . GLU A 1 110 ? 5.927 -13.416 -2.585 1.00 74.31 110 GLU A N 1
ATOM 811 C CA . GLU A 1 110 ? 6.086 -14.435 -3.633 1.00 74.31 110 GLU A CA 1
ATOM 812 C C . GLU A 1 110 ? 5.194 -14.151 -4.848 1.00 74.31 110 GLU A C 1
ATOM 814 O O . GLU A 1 110 ? 5.664 -14.154 -5.988 1.00 74.31 110 GLU A O 1
ATOM 819 N N . VAL A 1 111 ? 3.922 -13.816 -4.613 1.00 76.56 111 VAL A N 1
ATOM 820 C CA . VAL A 1 111 ? 2.983 -13.439 -5.680 1.00 76.56 111 VAL A CA 1
ATOM 821 C C . VAL A 1 111 ? 3.464 -12.178 -6.401 1.00 76.56 111 VAL A C 1
ATOM 823 O O . VAL A 1 111 ? 3.501 -12.141 -7.632 1.00 76.56 111 VAL A O 1
ATOM 826 N N . ALA A 1 112 ? 3.894 -11.161 -5.652 1.00 71.06 112 ALA A N 1
ATOM 827 C CA . ALA A 1 112 ? 4.482 -9.938 -6.190 1.00 71.06 112 ALA A CA 1
ATOM 828 C C . ALA A 1 112 ? 5.728 -10.213 -7.052 1.00 71.06 112 ALA A C 1
ATOM 830 O O . ALA A 1 112 ? 5.853 -9.662 -8.148 1.00 71.06 112 ALA A O 1
ATOM 831 N N . ALA A 1 113 ? 6.618 -11.101 -6.600 1.00 68.62 113 ALA A N 1
ATOM 832 C CA . ALA A 1 113 ? 7.825 -11.490 -7.324 1.00 68.62 113 ALA A CA 1
ATOM 833 C C . ALA A 1 113 ? 7.505 -12.167 -8.666 1.00 68.62 113 ALA A C 1
ATOM 835 O O . ALA A 1 113 ? 8.198 -11.932 -9.652 1.00 68.62 113 ALA A O 1
ATOM 836 N N . VAL A 1 114 ? 6.432 -12.956 -8.745 1.00 72.25 114 VAL A N 1
ATOM 837 C CA . VAL A 1 114 ? 5.985 -13.550 -10.014 1.00 72.25 114 VAL A CA 1
ATOM 838 C C . VAL A 1 114 ? 5.419 -12.488 -10.957 1.00 72.25 114 VAL A C 1
ATOM 840 O O . VAL A 1 114 ? 5.741 -12.486 -12.146 1.00 72.25 114 VAL A O 1
ATOM 843 N N . VAL A 1 115 ? 4.630 -11.548 -10.442 1.00 72.00 115 VAL A N 1
ATOM 844 C CA . VAL A 1 115 ? 3.980 -10.492 -11.240 1.00 72.00 115 VAL A CA 1
ATOM 845 C C . VAL A 1 115 ? 5.010 -9.629 -11.964 1.00 72.00 115 VAL A C 1
ATOM 847 O O . VAL A 1 115 ? 4.862 -9.379 -13.158 1.00 72.00 115 VAL A O 1
ATOM 850 N N . VAL A 1 116 ? 6.095 -9.238 -11.288 1.00 67.19 116 VAL A N 1
ATOM 851 C CA . VAL A 1 116 ? 7.140 -8.385 -11.890 1.00 67.19 116 VAL A CA 1
ATOM 852 C C . VAL A 1 116 ? 7.953 -9.083 -12.984 1.00 67.19 116 VAL A C 1
ATOM 854 O O . VAL A 1 116 ? 8.647 -8.418 -13.749 1.00 67.19 116 VAL A O 1
ATOM 857 N N . THR A 1 117 ? 7.863 -10.412 -13.097 1.00 69.75 117 THR A N 1
ATOM 858 C CA . THR A 1 117 ? 8.522 -11.177 -14.171 1.00 69.75 117 THR A CA 1
ATOM 859 C C . THR A 1 117 ? 7.672 -11.299 -15.436 1.00 69.75 117 THR A C 1
ATOM 861 O O . THR A 1 117 ? 8.163 -11.774 -16.463 1.00 69.75 117 THR A O 1
ATOM 864 N N . ARG A 1 118 ? 6.402 -10.875 -15.392 1.00 70.19 118 ARG A N 1
ATOM 865 C CA . ARG A 1 118 ? 5.435 -11.045 -16.479 1.00 70.19 118 ARG A CA 1
ATOM 866 C C . ARG A 1 118 ? 5.090 -9.697 -17.122 1.00 70.19 118 ARG A C 1
ATOM 868 O O . ARG A 1 118 ? 4.909 -8.704 -16.423 1.00 70.19 118 ARG A O 1
ATOM 875 N N . PRO A 1 119 ? 4.951 -9.633 -18.456 1.00 53.38 119 PRO A N 1
ATOM 876 C CA . PRO A 1 119 ? 4.492 -8.422 -19.122 1.00 53.38 119 PRO A CA 1
ATOM 877 C C . PRO A 1 119 ? 3.000 -8.154 -18.850 1.00 53.38 119 PRO A C 1
ATOM 879 O O . PRO A 1 119 ? 2.163 -9.055 -18.930 1.00 53.38 119 PRO A O 1
ATOM 882 N N . GLY A 1 120 ? 2.661 -6.886 -18.607 1.00 49.53 120 GLY A N 1
ATOM 883 C CA . GLY A 1 120 ? 1.293 -6.422 -18.339 1.00 49.53 120 GLY A CA 1
ATOM 884 C C . GLY A 1 120 ? 1.004 -6.203 -16.849 1.00 49.53 120 GLY A C 1
ATOM 885 O O . GLY A 1 120 ? 1.788 -6.611 -16.003 1.00 49.53 120 GLY A O 1
ATOM 886 N N . ALA A 1 121 ? -0.094 -5.504 -16.532 1.00 63.09 121 ALA A N 1
ATOM 887 C CA . ALA A 1 121 ? -0.453 -5.108 -15.161 1.00 63.09 121 ALA A CA 1
ATOM 888 C C . ALA A 1 121 ? -1.461 -6.073 -14.512 1.00 63.09 121 ALA A C 1
ATOM 890 O O . ALA A 1 121 ? -1.099 -6.889 -13.684 1.00 63.09 121 ALA A O 1
ATOM 891 N N . GLN A 1 122 ? -2.733 -6.052 -14.918 1.00 56.19 122 GLN A N 1
ATOM 892 C CA . GLN A 1 122 ? -3.702 -7.040 -14.414 1.00 56.19 122 GLN A CA 1
ATOM 893 C C . GLN A 1 122 ? -3.475 -8.432 -15.008 1.00 56.19 122 GLN A C 1
ATOM 895 O O . GLN A 1 122 ? -3.695 -9.437 -14.346 1.00 56.19 122 GLN A O 1
ATOM 900 N N . SER A 1 123 ? -3.015 -8.500 -16.258 1.00 68.06 123 SER A N 1
ATOM 901 C CA . SER A 1 123 ? -2.757 -9.763 -16.954 1.00 68.06 123 SER A CA 1
ATOM 902 C C . SER A 1 123 ? -1.551 -10.532 -16.410 1.00 68.06 123 SER A C 1
ATOM 904 O O . SER A 1 123 ? -1.363 -11.685 -16.783 1.00 68.06 123 SER A O 1
ATOM 906 N N . SER A 1 124 ? -0.716 -9.902 -15.578 1.00 61.16 124 SER A N 1
ATOM 907 C CA . SER A 1 124 ? 0.418 -10.547 -14.911 1.00 61.16 124 SER A CA 1
ATOM 908 C C . SER A 1 124 ? 0.058 -11.120 -13.539 1.00 61.16 124 SER A C 1
ATOM 910 O O . SER A 1 124 ? 0.861 -11.873 -12.987 1.00 61.16 124 SER A O 1
ATOM 912 N N . ILE A 1 125 ? -1.134 -10.815 -13.007 1.00 72.62 125 ILE A N 1
ATOM 913 C CA . ILE A 1 125 ? -1.612 -11.337 -11.723 1.00 72.62 125 ILE A CA 1
ATOM 914 C C . ILE A 1 125 ? -1.882 -12.847 -11.861 1.00 72.62 125 ILE A C 1
ATOM 916 O O . ILE A 1 125 ? -2.671 -13.233 -12.728 1.00 72.62 125 ILE A O 1
ATOM 920 N N . PRO A 1 126 ? -1.244 -13.704 -11.039 1.00 73.38 126 PRO A N 1
ATOM 921 C CA . PRO A 1 126 ? -1.471 -15.143 -11.058 1.00 73.38 126 PRO A CA 1
ATOM 922 C C . PRO A 1 126 ? -2.911 -15.486 -10.668 1.00 73.38 126 PRO A C 1
ATOM 924 O O . PRO A 1 126 ? -3.488 -14.862 -9.775 1.00 73.38 126 PRO A O 1
ATOM 927 N N . ASN A 1 127 ? -3.489 -16.487 -11.326 1.00 81.94 127 ASN A N 1
ATOM 928 C CA . ASN A 1 127 ? -4.787 -17.035 -10.932 1.00 81.94 127 ASN A CA 1
ATOM 929 C C . ASN A 1 127 ? -4.662 -17.973 -9.711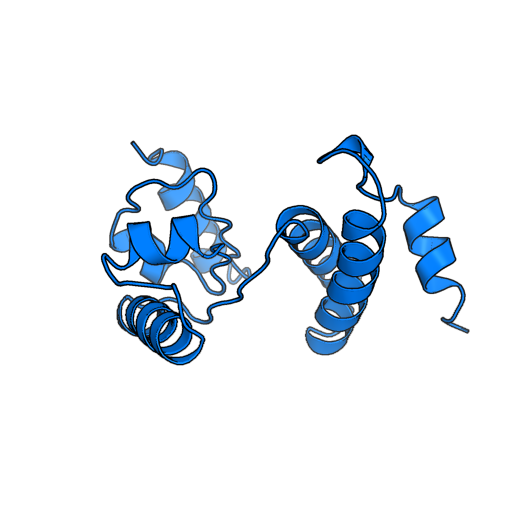 1.00 81.94 127 ASN A C 1
ATOM 931 O O . ASN A 1 127 ? -3.560 -18.284 -9.268 1.00 81.94 127 ASN A O 1
ATOM 935 N N . GLU A 1 128 ? -5.790 -18.431 -9.163 1.00 75.12 128 GLU A N 1
ATOM 936 C CA . GLU A 1 128 ? -5.812 -19.272 -7.956 1.00 75.12 128 GLU A CA 1
ATOM 937 C C . GLU A 1 128 ? -4.981 -20.561 -8.092 1.00 75.12 128 GLU A C 1
ATOM 939 O O . GLU A 1 128 ? -4.282 -20.935 -7.151 1.00 75.12 128 GLU A O 1
ATOM 944 N N . ASP A 1 129 ? -4.993 -21.213 -9.258 1.00 79.19 129 ASP A N 1
ATOM 945 C CA . ASP A 1 129 ? -4.209 -22.429 -9.495 1.00 79.19 129 ASP A CA 1
ATOM 946 C C . ASP A 1 129 ? -2.705 -22.124 -9.527 1.00 79.19 129 ASP A C 1
ATOM 948 O O . ASP A 1 129 ? -1.912 -22.840 -8.922 1.00 79.19 129 ASP A O 1
ATOM 952 N N . GLU A 1 130 ? -2.303 -21.014 -10.149 1.00 76.94 130 GLU A N 1
ATOM 953 C CA . GLU A 1 130 ? -0.906 -20.564 -10.150 1.00 76.94 130 GLU A CA 1
ATOM 954 C C . GLU A 1 130 ? -0.433 -20.159 -8.749 1.00 76.94 130 GLU A C 1
ATOM 956 O O . GLU A 1 130 ? 0.704 -20.441 -8.383 1.00 76.94 130 GLU A O 1
ATOM 961 N N . ILE A 1 131 ? -1.298 -19.532 -7.943 1.00 75.56 131 ILE A N 1
ATOM 962 C CA . ILE A 1 131 ? -1.006 -19.226 -6.535 1.00 75.56 131 ILE A CA 1
ATOM 963 C C . ILE A 1 131 ? -0.791 -20.529 -5.760 1.00 75.56 131 ILE A C 1
ATOM 965 O O . ILE A 1 131 ? 0.177 -20.636 -5.011 1.00 75.56 131 ILE A O 1
ATOM 969 N N . ARG A 1 132 ? -1.632 -21.547 -5.983 1.00 74.50 132 ARG A N 1
ATOM 970 C CA . ARG A 1 132 ? -1.466 -22.880 -5.382 1.00 74.50 132 ARG A CA 1
ATOM 971 C C . ARG A 1 132 ? -0.186 -23.584 -5.844 1.00 74.50 132 ARG A C 1
ATOM 973 O O . ARG A 1 132 ? 0.413 -24.298 -5.049 1.00 74.50 132 ARG A O 1
ATOM 980 N N . GLU A 1 133 ? 0.250 -23.382 -7.088 1.00 74.06 133 GLU A N 1
ATOM 981 C CA . GLU A 1 133 ? 1.511 -23.925 -7.618 1.00 74.06 133 GLU A CA 1
ATOM 982 C C . GLU A 1 133 ? 2.753 -23.208 -7.074 1.00 74.06 133 GLU A C 1
ATOM 984 O O . GLU A 1 133 ? 3.719 -23.876 -6.708 1.00 74.06 133 GLU A O 1
ATOM 989 N N . ILE A 1 134 ? 2.725 -21.874 -6.956 1.00 70.25 134 ILE A N 1
ATOM 990 C CA . ILE A 1 134 ? 3.755 -21.087 -6.247 1.00 70.25 134 ILE A CA 1
ATOM 991 C C . ILE A 1 134 ? 3.877 -21.602 -4.804 1.00 70.25 134 ILE A C 1
ATOM 993 O O . ILE A 1 134 ? 4.970 -21.819 -4.287 1.00 70.25 134 ILE A O 1
ATOM 997 N N . HIS A 1 135 ? 2.728 -21.918 -4.211 1.00 64.81 135 HIS A N 1
ATOM 998 C CA . HIS A 1 135 ? 2.555 -22.511 -2.893 1.00 64.81 135 HIS A CA 1
ATOM 999 C C . HIS A 1 135 ? 2.776 -24.050 -2.885 1.00 64.81 135 HIS A C 1
ATOM 1001 O O . HIS A 1 135 ? 2.670 -24.700 -1.845 1.00 64.81 135 HIS A O 1
ATOM 1007 N N . GLY A 1 136 ? 3.156 -24.683 -4.001 1.00 51.81 136 GLY A N 1
ATOM 1008 C CA . GLY A 1 136 ? 3.460 -26.122 -4.093 1.00 51.81 136 GLY A CA 1
ATOM 1009 C C . GLY A 1 136 ? 4.673 -26.578 -3.263 1.00 51.81 136 GLY A C 1
ATOM 1010 O O . GLY A 1 136 ? 5.000 -27.762 -3.248 1.00 51.81 136 GLY A O 1
ATOM 1011 N N . LEU A 1 137 ? 5.323 -25.651 -2.553 1.00 50.28 137 LEU A N 1
ATOM 1012 C CA . LEU A 1 137 ? 6.294 -25.893 -1.483 1.00 50.28 137 LEU A CA 1
ATOM 1013 C C . LEU A 1 137 ? 5.673 -25.973 -0.072 1.00 50.28 137 LEU A C 1
ATOM 1015 O O . LEU A 1 137 ? 6.414 -26.048 0.903 1.00 50.28 137 LEU A O 1
ATOM 1019 N N . PHE A 1 138 ? 4.345 -25.988 0.068 1.00 47.06 138 PHE A N 1
ATOM 1020 C CA . PHE A 1 138 ? 3.678 -26.181 1.363 1.00 47.06 138 PHE A CA 1
ATOM 1021 C C . PHE A 1 138 ? 3.087 -27.583 1.501 1.00 47.06 138 PHE A C 1
ATOM 1023 O O . PHE A 1 138 ? 1.875 -27.777 1.636 1.00 47.06 138 PHE A O 1
ATOM 1030 N N . ILE A 1 139 ? 3.996 -28.554 1.515 1.00 43.69 139 ILE A N 1
ATOM 1031 C CA . ILE A 1 139 ? 3.877 -29.750 2.349 1.00 43.69 139 ILE A CA 1
ATOM 1032 C C . ILE A 1 139 ? 5.218 -29.960 3.045 1.00 43.69 139 ILE A C 1
ATOM 1034 O O . ILE A 1 139 ? 6.246 -29.935 2.331 1.00 43.69 139 ILE A O 1
#

Foldseek 3Di:
DPDPVLLVVLQVCVVVVHAAEDECPPQDADDLSNLQSHQEYEYEQVNLCRNQVWHRPDPVRSVVSQVSSVVSHHNGYHYADLLRVQLVVQLVVVVVVVDDNVVSNVLSVLQSVQLVVDPDRPVSRDDPVVSVVSVVVPD

pLDDT: mean 75.47, std 10.33, range [43.69, 90.69]

Secondary structure (DSSP, 8-state):
---HHHHHHHHHHHHTT---EE--TTT----HHHHTT-SEE---HHHHHHHHTS--SSHHHHHHHHHHHHHTT-SEE---TTTHHHHHHHHHHHHHTT--HHHHHHHHHHHHHHHTTSSSSGGGSPPHHHHHHHTTT--